Protein AF-A0A8J5MBZ8-F1 (afdb_monomer_lite)

pLDDT: mean 82.03, std 14.29, range [49.41, 97.38]

Structure (mmCIF, N/CA/C/O backbone):
data_AF-A0A8J5MBZ8-F1
#
_entry.id   AF-A0A8J5MBZ8-F1
#
loop_
_atom_site.group_PDB
_atom_site.id
_atom_site.type_symbol
_atom_site.label_atom_id
_atom_site.label_alt_id
_atom_site.label_comp_id
_atom_site.label_asym_id
_atom_site.label_entity_id
_atom_site.label_seq_id
_atom_site.pdbx_PDB_ins_code
_atom_site.Cartn_x
_atom_site.Cartn_y
_atom_site.Cartn_z
_atom_site.occupancy
_atom_site.B_iso_or_equiv
_atom_site.auth_seq_id
_atom_site.auth_comp_id
_atom_site.auth_asym_id
_atom_site.auth_atom_id
_atom_site.pdbx_PDB_model_num
ATOM 1 N N . MET A 1 1 ? 17.509 -4.331 36.732 1.00 49.41 1 MET A N 1
ATOM 2 C CA . MET A 1 1 ? 17.262 -3.848 35.357 1.00 49.41 1 MET A CA 1
ATOM 3 C C . MET A 1 1 ? 16.875 -5.076 34.539 1.00 49.41 1 MET A C 1
ATOM 5 O O . MET A 1 1 ? 17.730 -5.928 34.396 1.00 49.41 1 MET A O 1
ATOM 9 N N . SER A 1 2 ? 15.657 -5.325 34.065 1.00 55.19 2 SER A N 1
ATOM 10 C CA . SER A 1 2 ? 14.428 -4.528 34.037 1.00 55.19 2 SER A CA 1
ATOM 11 C C . SER A 1 2 ? 13.271 -5.444 33.589 1.00 55.19 2 SER A C 1
ATOM 13 O O . SER A 1 2 ? 12.726 -5.246 32.511 1.00 55.19 2 SER A O 1
ATOM 15 N N . GLU A 1 3 ? 12.923 -6.473 34.366 1.00 59.91 3 GLU A N 1
ATOM 16 C CA . GLU A 1 3 ? 11.799 -7.374 34.030 1.00 59.91 3 GLU A CA 1
ATOM 17 C C . GLU A 1 3 ? 10.486 -6.574 33.886 1.00 59.91 3 GLU A C 1
ATOM 19 O O . GLU A 1 3 ? 9.743 -6.748 32.927 1.00 59.91 3 GLU A O 1
ATOM 24 N N . SER A 1 4 ? 10.307 -5.542 34.720 1.00 60.66 4 SER A N 1
ATOM 25 C CA . SER A 1 4 ? 9.183 -4.600 34.637 1.00 60.66 4 SER A CA 1
ATOM 26 C C . SER A 1 4 ? 9.134 -3.768 33.345 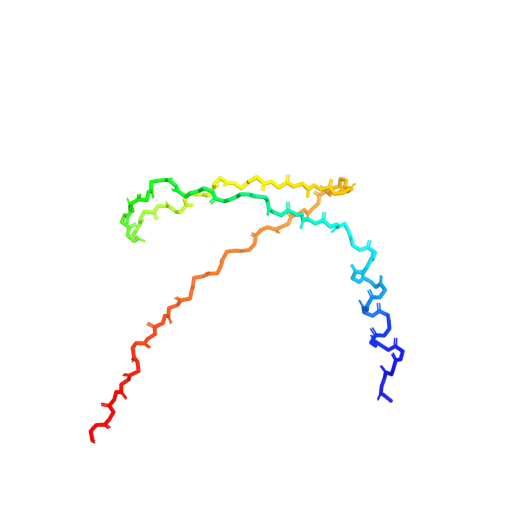1.00 60.66 4 SER A C 1
ATOM 28 O O . SER A 1 4 ? 8.045 -3.452 32.890 1.00 60.66 4 SER A O 1
ATOM 30 N N . LYS A 1 5 ? 10.275 -3.434 32.714 1.00 59.25 5 LYS A N 1
ATOM 31 C CA . LYS A 1 5 ? 10.265 -2.665 31.447 1.00 59.25 5 LYS A CA 1
ATOM 32 C C . LYS A 1 5 ? 9.900 -3.520 30.236 1.00 59.25 5 LYS A C 1
ATOM 34 O O . LYS A 1 5 ? 9.418 -2.974 29.251 1.00 59.25 5 LYS A O 1
ATOM 39 N N . LEU A 1 6 ? 10.192 -4.821 30.281 1.00 60.62 6 LEU A N 1
ATOM 40 C CA . LEU A 1 6 ? 9.807 -5.747 29.215 1.00 60.62 6 LEU A CA 1
ATOM 41 C C . LEU A 1 6 ? 8.301 -6.008 29.274 1.00 60.62 6 LEU A C 1
ATOM 43 O O . LEU A 1 6 ? 7.637 -5.893 28.251 1.00 60.62 6 LEU A O 1
ATOM 47 N N . GLN A 1 7 ? 7.762 -6.211 30.479 1.00 61.22 7 GLN A N 1
ATOM 48 C CA . GLN A 1 7 ? 6.325 -6.391 30.687 1.00 61.22 7 GLN A CA 1
ATOM 49 C C . GLN A 1 7 ? 5.511 -5.160 30.250 1.00 61.22 7 GLN A C 1
ATOM 51 O O . GLN A 1 7 ? 4.543 -5.293 29.513 1.00 61.22 7 GLN A O 1
ATOM 56 N N . GLU A 1 8 ? 5.949 -3.947 30.614 1.00 61.59 8 GLU A N 1
ATOM 57 C CA . GLU A 1 8 ? 5.294 -2.700 30.183 1.00 61.59 8 GLU A CA 1
ATOM 58 C C . GLU A 1 8 ? 5.319 -2.508 28.657 1.00 61.59 8 GLU A C 1
ATOM 60 O O . GLU A 1 8 ? 4.381 -1.953 28.087 1.00 61.59 8 GLU A O 1
ATOM 65 N N . ALA A 1 9 ? 6.382 -2.958 27.981 1.00 61.69 9 ALA A N 1
ATOM 66 C CA . ALA A 1 9 ? 6.478 -2.888 26.527 1.00 61.69 9 ALA A CA 1
ATOM 67 C C . ALA A 1 9 ? 5.542 -3.898 25.847 1.00 61.69 9 ALA A C 1
ATOM 69 O O . ALA A 1 9 ? 4.896 -3.551 24.862 1.00 61.69 9 ALA A O 1
ATOM 70 N N . GLU A 1 10 ? 5.435 -5.115 26.379 1.00 61.66 10 GLU A N 1
ATOM 71 C CA . GLU A 1 10 ? 4.511 -6.142 25.886 1.00 61.66 10 GLU A CA 1
ATOM 72 C C . GLU A 1 10 ? 3.048 -5.720 26.074 1.00 61.66 10 GLU A C 1
ATOM 74 O O . GLU A 1 10 ? 2.277 -5.743 25.115 1.00 61.66 10 GLU A O 1
ATOM 79 N N . ASP A 1 11 ? 2.686 -5.211 27.254 1.00 62.94 11 ASP A N 1
ATOM 80 C CA . ASP A 1 11 ? 1.334 -4.715 27.541 1.00 62.94 11 ASP A CA 1
ATOM 81 C C . ASP A 1 11 ? 0.976 -3.496 26.671 1.00 62.94 11 ASP A C 1
ATOM 83 O O . ASP A 1 11 ? -0.154 -3.336 26.196 1.00 62.94 11 ASP A O 1
ATOM 87 N N . PHE A 1 12 ? 1.955 -2.630 26.396 1.00 64.00 12 PHE A N 1
ATOM 88 C CA . PHE A 1 12 ? 1.771 -1.501 25.493 1.00 64.00 12 PHE A CA 1
ATOM 89 C C . PHE A 1 12 ? 1.606 -1.939 24.032 1.00 64.00 12 PHE A C 1
ATOM 91 O O . PHE A 1 12 ? 0.817 -1.341 23.305 1.00 64.00 12 PHE A O 1
ATOM 98 N N . LEU A 1 13 ? 2.298 -2.989 23.588 1.00 64.69 13 LEU A N 1
ATOM 99 C CA . LEU A 1 13 ? 2.110 -3.550 22.249 1.00 64.69 13 LEU A CA 1
ATOM 100 C C . LEU A 1 13 ? 0.756 -4.258 22.117 1.00 64.69 13 LEU A C 1
ATOM 102 O O . LEU A 1 13 ? 0.105 -4.108 21.089 1.00 64.69 13 LEU A O 1
ATOM 106 N N . HIS A 1 14 ? 0.295 -4.953 23.160 1.00 65.50 14 HIS A N 1
ATOM 107 C CA . HIS A 1 14 ? -1.019 -5.608 23.197 1.00 65.50 14 HIS A CA 1
ATOM 108 C C . HIS A 1 14 ? -2.201 -4.639 23.308 1.00 65.50 14 HIS A C 1
ATOM 110 O O . HIS A 1 14 ? -3.329 -5.014 23.003 1.00 65.50 14 HIS A O 1
ATOM 116 N N . SER A 1 15 ? -1.962 -3.399 23.739 1.00 70.44 15 SER A N 1
ATOM 117 C CA . SER A 1 15 ? -2.994 -2.353 23.792 1.00 70.44 15 SER A CA 1
ATOM 118 C C . SER A 1 15 ? -3.098 -1.520 22.513 1.00 70.44 15 SER A C 1
ATOM 120 O O . SER A 1 15 ? -4.003 -0.688 22.399 1.00 70.44 15 SER A O 1
ATOM 122 N N . ARG A 1 16 ? -2.194 -1.714 21.544 1.00 79.12 16 ARG A N 1
ATOM 123 C CA . ARG A 1 16 ? -2.274 -1.029 20.252 1.00 79.12 16 ARG A CA 1
ATOM 124 C C . ARG A 1 16 ? -3.333 -1.686 19.365 1.00 79.12 16 ARG A C 1
ATOM 126 O O . ARG A 1 16 ? -3.433 -2.908 19.367 1.00 79.12 16 ARG A O 1
ATOM 133 N N . PRO A 1 17 ? -4.073 -0.889 18.575 1.00 85.00 17 PRO A N 1
ATOM 134 C CA . PRO A 1 17 ? -4.904 -1.417 17.503 1.00 85.00 17 PRO A CA 1
ATOM 135 C C . PRO A 1 17 ? -4.084 -2.317 16.581 1.00 85.00 17 PRO A C 1
ATOM 137 O O . PRO A 1 17 ? -2.952 -1.979 16.215 1.00 85.00 17 PRO A O 1
ATOM 140 N N . THR A 1 18 ? -4.664 -3.447 16.211 1.00 89.50 18 THR A N 1
ATOM 141 C CA . THR A 1 18 ? -4.054 -4.413 15.308 1.00 89.50 18 THR A CA 1
ATOM 142 C C . THR A 1 18 ? -4.409 -4.046 13.875 1.00 89.50 18 THR A C 1
ATOM 144 O O . THR A 1 18 ? -5.579 -3.863 13.532 1.00 89.50 18 THR A O 1
ATOM 147 N N . VAL A 1 19 ? -3.388 -3.965 13.025 1.00 90.94 19 VAL A N 1
ATOM 148 C CA . VAL A 1 19 ? -3.550 -3.832 11.576 1.00 90.94 19 VAL A CA 1
ATOM 149 C C . VAL A 1 19 ? -3.212 -5.175 10.952 1.00 90.94 19 VAL A C 1
ATOM 151 O O . VAL A 1 19 ? -2.089 -5.652 11.107 1.00 90.94 19 VAL A O 1
ATOM 154 N N . ASP A 1 20 ? -4.169 -5.776 10.257 1.00 93.75 20 ASP A N 1
ATOM 155 C CA . ASP A 1 20 ? -3.966 -7.019 9.516 1.00 93.75 20 ASP A CA 1
ATOM 156 C C . ASP A 1 20 ? -3.977 -6.725 8.015 1.00 93.75 20 ASP A C 1
ATOM 158 O O . ASP A 1 20 ? -4.981 -6.257 7.482 1.00 93.75 20 ASP A O 1
ATOM 162 N N . VAL A 1 21 ? -2.852 -6.946 7.335 1.00 94.25 21 VAL A N 1
ATOM 163 C CA . VAL A 1 21 ? -2.724 -6.704 5.890 1.00 94.25 21 VAL A CA 1
ATOM 164 C C . VAL A 1 21 ? -3.091 -7.978 5.147 1.00 94.25 21 VAL A C 1
ATOM 166 O O . VAL A 1 21 ? -2.389 -8.983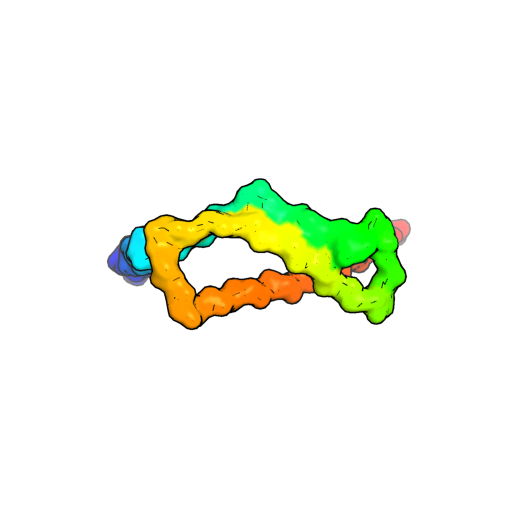 5.242 1.00 94.25 21 VAL A O 1
ATOM 169 N N . THR A 1 22 ? -4.180 -7.935 4.384 1.00 96.06 22 THR A N 1
ATOM 170 C CA . THR A 1 22 ? -4.731 -9.117 3.712 1.00 96.06 22 THR A CA 1
ATOM 171 C C . THR A 1 22 ? -4.219 -9.277 2.288 1.00 96.06 22 THR A C 1
ATOM 173 O O . THR A 1 22 ? -4.074 -10.405 1.818 1.00 96.06 22 THR A O 1
ATOM 176 N N . ALA A 1 23 ? -3.943 -8.167 1.600 1.00 97.00 23 ALA A N 1
ATOM 177 C CA . ALA A 1 23 ? -3.391 -8.171 0.251 1.00 97.00 23 ALA A CA 1
ATOM 178 C C . ALA A 1 23 ? -2.583 -6.897 -0.021 1.00 97.00 23 ALA A C 1
ATOM 180 O O . ALA A 1 23 ? -2.846 -5.840 0.554 1.00 97.00 23 ALA A O 1
ATOM 181 N N . VAL A 1 24 ? -1.591 -7.020 -0.903 1.00 96.31 24 VAL A N 1
ATOM 182 C CA . VAL A 1 24 ? -0.819 -5.897 -1.436 1.00 96.31 24 VAL A CA 1
ATOM 183 C C . VAL A 1 24 ? -0.639 -6.127 -2.927 1.00 96.31 24 VAL A C 1
ATOM 185 O O . VAL A 1 24 ? 0.097 -7.031 -3.330 1.00 96.31 24 VAL A O 1
ATOM 188 N N . ASP A 1 25 ? -1.288 -5.296 -3.729 1.00 97.12 25 ASP A N 1
ATOM 189 C CA . ASP A 1 25 ? -1.178 -5.309 -5.178 1.00 97.12 25 ASP A CA 1
ATOM 190 C C . ASP A 1 25 ? -0.256 -4.185 -5.656 1.00 97.12 25 ASP A C 1
ATOM 192 O O . ASP A 1 25 ? -0.260 -3.062 -5.148 1.00 97.12 25 ASP A O 1
ATOM 196 N N . ILE A 1 26 ? 0.572 -4.507 -6.649 1.00 95.88 26 ILE A N 1
ATOM 197 C CA . ILE A 1 26 ? 1.592 -3.606 -7.192 1.00 95.88 26 ILE A CA 1
ATOM 198 C C . ILE A 1 26 ? 1.316 -3.434 -8.679 1.00 95.88 26 ILE A C 1
ATOM 200 O O . ILE A 1 26 ? 1.368 -4.409 -9.434 1.00 95.88 26 ILE A O 1
ATOM 204 N N . SER A 1 27 ? 1.040 -2.203 -9.112 1.00 94.31 27 SER A N 1
ATOM 205 C CA . SER A 1 27 ? 0.694 -1.932 -10.508 1.00 94.31 27 SER A CA 1
ATOM 206 C C . SER A 1 27 ? 1.115 -0.528 -10.962 1.00 94.31 27 SER A C 1
ATOM 208 O O . SER A 1 27 ? 0.753 0.449 -10.316 1.00 94.31 27 SER A O 1
ATOM 210 N N . PRO A 1 28 ? 1.824 -0.383 -12.094 1.00 93.56 28 PRO A N 1
ATOM 211 C CA . PRO A 1 28 ? 2.261 -1.455 -12.981 1.00 93.56 28 PRO A CA 1
ATOM 212 C C . PRO A 1 28 ? 3.413 -2.270 -12.379 1.00 93.56 28 PRO A C 1
ATOM 214 O O . PRO A 1 28 ? 4.264 -1.754 -11.662 1.00 93.56 28 PRO A O 1
ATOM 217 N N . ASN A 1 29 ? 3.446 -3.561 -12.700 1.00 92.56 29 ASN A N 1
ATOM 218 C CA . ASN A 1 29 ? 4.574 -4.435 -12.402 1.00 92.56 29 ASN A CA 1
ATOM 219 C C . ASN A 1 29 ? 4.773 -5.403 -13.585 1.00 92.56 29 ASN A C 1
ATOM 221 O O . ASN A 1 29 ? 3.892 -6.229 -13.836 1.00 92.56 29 ASN A O 1
ATOM 225 N N . PRO A 1 30 ? 5.879 -5.311 -14.349 1.00 92.62 30 PRO A N 1
ATOM 226 C CA . PRO A 1 30 ? 7.068 -4.485 -14.107 1.00 92.62 30 PRO A CA 1
ATOM 227 C C . PRO A 1 30 ? 6.866 -2.985 -14.396 1.00 92.62 30 PRO A C 1
ATOM 229 O O . PRO A 1 30 ? 6.072 -2.612 -15.258 1.00 92.62 30 PRO A O 1
ATOM 232 N N . ALA A 1 31 ? 7.641 -2.144 -13.705 1.00 92.69 31 ALA A N 1
ATOM 233 C CA . ALA A 1 31 ? 7.747 -0.693 -13.905 1.00 92.69 31 ALA A CA 1
ATOM 234 C C . ALA A 1 31 ? 9.223 -0.272 -14.027 1.00 92.69 31 ALA A C 1
ATOM 236 O O . ALA A 1 31 ? 10.116 -1.037 -13.642 1.00 92.69 31 ALA A O 1
ATOM 237 N N . ALA A 1 32 ? 9.509 0.919 -14.566 1.00 93.25 32 ALA A N 1
ATOM 238 C CA . ALA A 1 32 ? 10.875 1.433 -14.557 1.00 93.25 32 ALA A CA 1
ATOM 239 C C . ALA A 1 32 ? 11.276 1.856 -13.134 1.00 93.25 32 ALA A C 1
ATOM 241 O O . ALA A 1 32 ? 10.449 2.304 -12.349 1.00 93.25 32 ALA A O 1
ATOM 242 N N . LEU A 1 33 ? 12.567 1.760 -12.799 1.00 88.94 33 LEU A N 1
ATOM 243 C CA . LEU A 1 33 ? 13.066 2.106 -11.456 1.00 88.94 33 LEU A CA 1
ATOM 244 C C . LEU A 1 33 ? 12.814 3.577 -11.077 1.00 88.94 33 LEU A C 1
ATOM 246 O O . LEU A 1 33 ? 12.766 3.916 -9.901 1.00 88.94 33 LEU A O 1
ATOM 250 N N . THR A 1 34 ? 12.712 4.449 -12.079 1.00 92.19 34 THR A N 1
ATOM 251 C CA . THR A 1 34 ? 12.431 5.878 -11.909 1.00 92.19 34 THR A CA 1
ATOM 252 C C . THR A 1 34 ? 10.945 6.192 -11.785 1.00 92.19 34 THR A C 1
ATOM 254 O O . THR A 1 34 ? 10.611 7.343 -11.514 1.00 92.19 34 THR A O 1
ATOM 257 N N . ASP A 1 35 ? 10.075 5.216 -12.044 1.00 93.25 35 ASP A N 1
ATOM 258 C CA . ASP A 1 35 ? 8.632 5.411 -11.986 1.00 93.25 35 ASP A CA 1
ATOM 259 C C . ASP A 1 35 ? 8.153 5.423 -10.529 1.00 93.25 35 ASP A C 1
ATOM 261 O O . ASP A 1 35 ? 8.822 4.931 -9.616 1.00 93.25 35 ASP A O 1
ATOM 265 N N . GLU A 1 36 ? 6.974 6.001 -10.309 1.00 91.88 36 GLU A N 1
ATOM 266 C CA . GLU A 1 36 ? 6.334 6.003 -8.997 1.00 91.88 36 GLU A CA 1
ATOM 267 C C . GLU A 1 36 ? 5.922 4.580 -8.586 1.00 91.88 36 GLU A C 1
ATOM 269 O O . GLU A 1 36 ? 5.359 3.818 -9.378 1.00 91.88 36 GLU A O 1
ATOM 274 N N . LEU A 1 37 ? 6.179 4.231 -7.322 1.00 92.56 37 LEU A N 1
ATOM 275 C CA . LEU A 1 37 ? 5.703 2.989 -6.727 1.00 92.56 37 LEU A CA 1
ATOM 276 C C . LEU A 1 37 ? 4.246 3.164 -6.293 1.00 92.56 37 LEU A C 1
ATOM 278 O O . LEU A 1 37 ? 3.964 3.866 -5.323 1.00 92.56 37 LEU A O 1
ATOM 282 N N . ASN A 1 38 ? 3.339 2.477 -6.980 1.00 94.19 38 ASN A N 1
ATOM 283 C CA . ASN A 1 38 ? 1.929 2.428 -6.613 1.00 94.19 38 ASN A CA 1
ATOM 284 C C . ASN A 1 38 ? 1.626 1.101 -5.911 1.00 94.19 38 ASN A C 1
ATOM 286 O O . ASN A 1 38 ? 1.870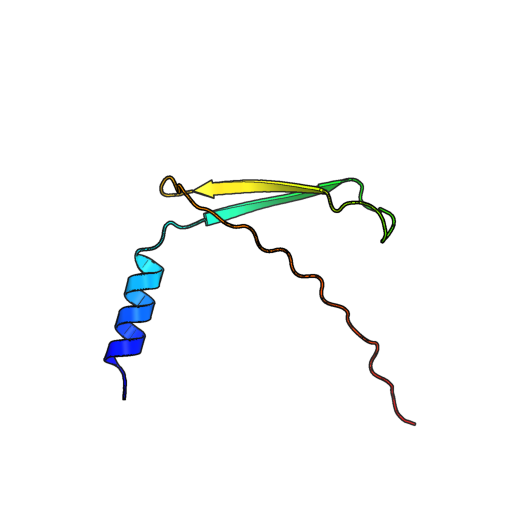 0.029 -6.473 1.00 94.19 38 ASN A O 1
ATOM 290 N N . LEU A 1 39 ? 1.093 1.194 -4.692 1.00 95.56 39 LEU A N 1
ATOM 291 C CA . LEU A 1 39 ? 0.663 0.062 -3.875 1.00 95.56 3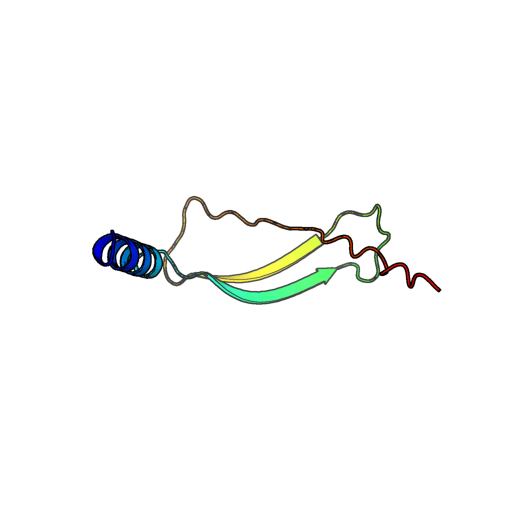9 LEU A CA 1
ATOM 292 C C . LEU A 1 39 ? -0.827 0.207 -3.570 1.00 95.56 39 LEU A C 1
ATOM 294 O O . LEU A 1 39 ? -1.253 1.235 -3.043 1.00 95.56 39 LEU A O 1
ATOM 298 N N . GLU A 1 40 ? -1.599 -0.830 -3.862 1.00 96.81 40 GLU A N 1
ATOM 299 C CA . GLU A 1 40 ? -2.964 -0.990 -3.371 1.00 96.81 40 GLU A CA 1
ATOM 300 C C . GLU A 1 40 ? -2.919 -1.985 -2.210 1.00 96.81 40 GLU A C 1
ATOM 302 O O . GLU A 1 40 ? -2.484 -3.122 -2.373 1.00 96.81 40 GLU A O 1
ATOM 307 N N . VAL A 1 41 ? -3.266 -1.520 -1.008 1.00 96.38 41 VAL A N 1
ATOM 308 C CA . VAL A 1 41 ? -3.148 -2.301 0.228 1.00 96.38 41 VAL A CA 1
ATOM 309 C C . VAL A 1 41 ? -4.536 -2.522 0.801 1.00 96.38 41 VAL A C 1
ATOM 311 O O . VAL A 1 41 ? -5.171 -1.577 1.272 1.00 96.38 41 VAL A O 1
ATOM 314 N N . ASP A 1 42 ? -4.966 -3.779 0.819 1.00 97.38 42 ASP A N 1
ATOM 315 C CA . ASP A 1 42 ? -6.150 -4.197 1.556 1.00 97.38 42 ASP A CA 1
ATOM 316 C C . ASP A 1 42 ? -5.747 -4.557 2.982 1.00 97.38 42 ASP A C 1
ATOM 318 O O . ASP A 1 42 ? -4.853 -5.380 3.214 1.00 97.38 42 ASP A O 1
ATOM 322 N N . PHE A 1 43 ? -6.418 -3.945 3.952 1.00 95.25 43 PHE A N 1
ATOM 323 C CA . PHE A 1 43 ? -6.156 -4.183 5.363 1.00 95.25 43 PHE A CA 1
ATOM 324 C C . PHE A 1 43 ? -7.435 -4.157 6.196 1.00 95.25 43 PHE A C 1
ATOM 326 O O . PHE A 1 43 ? -8.426 -3.501 5.865 1.00 95.25 43 PHE A O 1
ATOM 333 N N . HIS A 1 44 ? -7.387 -4.855 7.324 1.00 95.00 44 HIS A N 1
ATOM 334 C CA . HIS A 1 44 ? -8.403 -4.836 8.356 1.00 95.00 44 HIS A CA 1
ATOM 335 C C . HIS A 1 44 ? -7.860 -4.160 9.615 1.00 95.00 44 HIS A C 1
ATOM 337 O O . HIS A 1 44 ? -6.722 -4.387 10.024 1.00 95.00 44 HIS A O 1
ATOM 343 N N . LEU A 1 45 ? -8.701 -3.333 10.234 1.00 92.50 45 LEU A N 1
ATOM 344 C CA . LEU A 1 45 ? -8.457 -2.765 11.552 1.00 92.50 45 LEU A CA 1
ATOM 345 C C . LEU A 1 45 ? -9.449 -3.377 12.529 1.00 92.50 45 LEU A C 1
ATOM 347 O O . LEU A 1 45 ? -10.658 -3.324 12.292 1.00 92.50 45 LEU A O 1
ATOM 351 N N . ASP A 1 46 ? -8.943 -3.893 13.643 1.00 90.19 46 ASP A N 1
ATOM 352 C CA . ASP A 1 46 ? -9.784 -4.335 14.755 1.00 90.19 46 ASP A CA 1
ATOM 353 C C . ASP A 1 46 ? -10.500 -3.152 15.437 1.00 90.19 46 ASP A C 1
ATOM 355 O O . ASP A 1 46 ? -11.648 -3.268 15.873 1.00 90.19 46 ASP A O 1
ATOM 359 N N . VAL A 1 47 ? -9.841 -1.991 15.486 1.00 89.38 47 VAL A N 1
ATOM 360 C CA . VAL A 1 47 ? -10.329 -0.740 16.067 1.00 89.38 47 VAL A CA 1
ATOM 361 C C . VAL A 1 47 ? -9.962 0.436 15.149 1.00 89.38 47 VAL A C 1
ATOM 363 O O . VAL A 1 47 ? -8.847 0.480 14.629 1.00 89.38 47 VAL A O 1
ATOM 366 N N . PRO A 1 48 ? -10.847 1.436 14.957 1.00 89.88 48 PRO A N 1
ATOM 367 C CA . PRO A 1 48 ? -10.521 2.624 14.171 1.00 89.88 48 PRO A CA 1
ATOM 368 C C . PRO A 1 48 ? -9.267 3.356 14.676 1.00 89.88 48 PRO A C 1
ATOM 370 O O . PRO A 1 48 ? -9.139 3.640 15.868 1.00 89.88 48 PRO A O 1
ATOM 373 N N . VAL A 1 49 ? -8.381 3.733 13.750 1.00 88.62 49 VAL A N 1
ATOM 374 C CA . VAL A 1 49 ? -7.140 4.473 14.029 1.00 88.62 49 VAL A CA 1
ATOM 375 C C . VAL A 1 49 ? -7.209 5.856 13.385 1.00 88.62 49 VAL A C 1
ATOM 377 O O . VAL A 1 49 ? -7.566 5.985 12.218 1.00 88.62 49 VAL A O 1
ATOM 380 N N . THR A 1 50 ? -6.855 6.905 14.130 1.00 84.62 50 THR A N 1
ATOM 381 C CA . THR A 1 50 ? -6.875 8.294 13.633 1.00 84.62 50 THR A CA 1
ATOM 382 C C . THR A 1 50 ? -5.572 8.736 12.965 1.00 84.62 50 THR A C 1
ATOM 384 O O . THR A 1 50 ? -5.620 9.587 12.086 1.00 84.62 50 THR A O 1
ATOM 387 N N . ASN A 1 51 ? -4.425 8.166 13.353 1.00 85.50 51 ASN A N 1
ATOM 388 C CA . ASN A 1 51 ? -3.089 8.577 12.894 1.00 85.50 51 ASN A CA 1
ATOM 389 C C . ASN A 1 51 ? -2.236 7.369 12.457 1.00 85.50 51 ASN A C 1
ATOM 391 O O . ASN A 1 51 ? -1.132 7.169 12.963 1.00 85.50 51 ASN A O 1
ATOM 395 N N . GLY A 1 52 ? -2.770 6.525 11.571 1.00 85.94 52 GLY A N 1
ATOM 396 C CA . GLY A 1 52 ? -2.006 5.422 10.982 1.00 85.94 52 GLY A CA 1
ATOM 397 C C . GLY A 1 52 ? -0.910 5.945 10.050 1.00 85.94 52 GLY A C 1
ATOM 398 O O . GLY A 1 52 ? -1.141 6.896 9.305 1.00 85.94 52 GLY A O 1
ATOM 399 N N . VAL A 1 53 ? 0.273 5.334 10.098 1.00 90.75 53 VAL A N 1
ATOM 400 C CA . VAL A 1 53 ? 1.418 5.668 9.239 1.00 90.75 53 VAL A CA 1
ATOM 401 C C . VAL A 1 53 ? 1.855 4.403 8.508 1.00 90.75 53 VAL A C 1
ATOM 403 O O . VAL A 1 53 ? 1.943 3.342 9.124 1.00 90.75 53 VAL A O 1
ATOM 406 N N . TRP A 1 54 ? 2.117 4.529 7.208 1.00 92.06 54 TRP A N 1
ATOM 407 C CA . TRP A 1 54 ? 2.737 3.494 6.386 1.00 92.06 54 TRP A CA 1
ATOM 408 C C . TRP A 1 54 ? 4.154 3.940 6.037 1.00 92.06 54 TRP A C 1
ATOM 410 O O . TRP A 1 54 ? 4.326 4.985 5.410 1.00 92.06 54 TRP A O 1
ATOM 420 N N . ASP A 1 55 ? 5.147 3.144 6.421 1.00 92.19 55 ASP A N 1
ATOM 421 C CA . ASP A 1 55 ? 6.552 3.378 6.091 1.00 92.19 55 ASP A CA 1
ATOM 422 C C . ASP A 1 55 ? 6.999 2.370 5.024 1.00 92.19 55 ASP A C 1
ATOM 424 O O . ASP A 1 55 ? 6.783 1.165 5.162 1.00 92.19 55 ASP A O 1
ATOM 428 N N . ILE A 1 56 ? 7.608 2.864 3.941 1.00 90.75 56 ILE A N 1
ATOM 429 C CA . ILE A 1 56 ? 8.102 2.043 2.827 1.00 90.75 56 ILE A CA 1
ATOM 430 C C . ILE A 1 56 ? 9.625 2.157 2.784 1.00 90.75 56 ILE A C 1
ATOM 432 O O . ILE A 1 56 ? 10.170 3.248 2.605 1.00 90.75 56 ILE A O 1
ATOM 436 N N . GLU A 1 57 ? 10.318 1.026 2.905 1.00 89.44 57 GLU A N 1
ATOM 437 C CA . GLU A 1 57 ? 11.780 0.965 2.893 1.00 89.44 57 GLU A CA 1
ATOM 438 C C . GLU A 1 57 ? 12.307 0.286 1.622 1.00 89.44 57 GLU A C 1
ATOM 440 O O . GLU A 1 57 ? 11.876 -0.804 1.247 1.00 89.44 57 GLU A O 1
ATOM 445 N N . VAL A 1 58 ? 13.285 0.918 0.962 1.00 86.00 58 VAL A N 1
ATOM 446 C CA . VAL A 1 58 ? 13.968 0.356 -0.214 1.00 86.00 58 VAL A CA 1
ATOM 447 C C . VAL A 1 58 ? 15.313 -0.229 0.213 1.00 86.00 58 VAL A C 1
ATOM 449 O O . VAL A 1 58 ? 16.255 0.505 0.518 1.00 86.00 58 VAL A O 1
ATOM 452 N N . CYS A 1 59 ? 15.437 -1.557 0.209 1.00 86.00 59 CYS A N 1
ATOM 453 C CA . CYS A 1 59 ? 16.698 -2.229 0.519 1.00 86.00 59 CYS A CA 1
ATOM 454 C C . CYS A 1 59 ? 17.566 -2.395 -0.738 1.00 86.00 59 CYS A C 1
ATOM 456 O O . CYS A 1 59 ? 17.260 -3.199 -1.619 1.00 86.00 59 CYS A O 1
ATOM 458 N N . ILE A 1 60 ? 18.696 -1.686 -0.805 1.00 83.38 60 ILE A N 1
ATOM 459 C CA . ILE A 1 60 ? 19.701 -1.891 -1.858 1.00 83.38 60 ILE A CA 1
ATOM 460 C C . ILE A 1 60 ? 20.635 -3.027 -1.428 1.00 83.38 60 ILE A C 1
ATOM 462 O O . ILE A 1 60 ? 21.510 -2.845 -0.580 1.00 83.38 60 ILE A O 1
ATOM 466 N N . LEU A 1 61 ? 20.461 -4.210 -2.022 1.00 80.88 61 LEU A N 1
ATOM 467 C CA . LEU A 1 61 ? 21.394 -5.321 -1.849 1.00 80.88 61 LEU A CA 1
ATOM 468 C C . LEU A 1 61 ? 22.603 -5.111 -2.765 1.00 80.88 61 LEU A C 1
ATOM 470 O O . LEU A 1 61 ? 22.519 -5.296 -3.979 1.00 80.88 61 LEU A O 1
ATOM 474 N N . TYR A 1 62 ? 23.744 -4.735 -2.191 1.00 76.19 62 TYR A N 1
ATOM 475 C CA . TYR A 1 62 ? 25.000 -4.752 -2.936 1.00 76.19 62 TYR A CA 1
ATOM 476 C C . TYR A 1 62 ? 25.443 -6.206 -3.145 1.00 76.19 62 TYR A C 1
ATOM 478 O O . TYR A 1 62 ? 25.457 -6.975 -2.178 1.00 76.19 62 TYR A O 1
ATOM 486 N N . PRO A 1 63 ? 25.831 -6.611 -4.368 1.00 72.50 63 PRO A N 1
ATOM 487 C CA . PRO A 1 63 ? 26.386 -7.938 -4.577 1.00 72.50 63 PRO A CA 1
ATOM 488 C C . PRO A 1 63 ? 27.655 -8.089 -3.735 1.00 72.50 63 PRO A C 1
ATOM 490 O O . PRO A 1 63 ? 28.540 -7.228 -3.758 1.00 72.50 63 PRO A O 1
ATOM 493 N N . ALA A 1 64 ? 27.737 -9.185 -2.977 1.00 67.25 64 ALA A N 1
ATOM 494 C CA . ALA A 1 64 ? 28.930 -9.526 -2.219 1.00 67.25 64 ALA A CA 1
ATOM 495 C C . ALA A 1 64 ? 30.116 -9.607 -3.188 1.00 67.25 64 ALA A C 1
ATOM 497 O O . ALA A 1 64 ? 30.134 -10.435 -4.098 1.00 67.25 64 ALA A O 1
ATOM 498 N N . THR A 1 65 ? 31.108 -8.735 -3.012 1.00 64.44 65 THR A N 1
ATOM 499 C CA . THR A 1 65 ? 32.366 -8.847 -3.746 1.00 64.44 65 THR A CA 1
ATOM 500 C C . THR A 1 65 ? 33.072 -10.106 -3.259 1.00 64.44 65 THR A C 1
ATOM 502 O O . THR A 1 65 ? 33.664 -10.132 -2.182 1.00 64.44 65 THR A O 1
ATOM 505 N N . THR A 1 66 ? 32.993 -11.181 -4.041 1.00 61.81 66 THR A N 1
ATOM 506 C CA . THR A 1 66 ? 33.855 -12.346 -3.850 1.00 61.81 66 THR A CA 1
ATOM 507 C C . THR A 1 66 ? 35.286 -11.884 -4.123 1.00 61.81 66 THR A C 1
ATOM 509 O O . THR A 1 66 ? 35.675 -11.678 -5.271 1.00 61.81 66 THR A O 1
ATOM 512 N N . LYS A 1 67 ? 36.056 -11.618 -3.063 1.00 58.25 67 LYS A N 1
ATOM 513 C CA . LYS A 1 67 ? 37.507 -11.454 -3.180 1.00 58.25 67 LYS A CA 1
ATOM 514 C C . LYS A 1 67 ? 38.091 -12.826 -3.521 1.00 58.25 67 LYS A C 1
ATOM 516 O O . LYS A 1 67 ? 37.933 -13.753 -2.730 1.00 58.25 67 LYS A O 1
ATOM 521 N N . ASN A 1 68 ? 38.697 -12.922 -4.704 1.00 57.47 68 ASN A N 1
ATOM 522 C CA . ASN A 1 68 ? 39.564 -14.034 -5.100 1.00 57.47 68 ASN A CA 1
ATOM 523 C C . ASN A 1 68 ? 40.824 -14.084 -4.233 1.00 57.47 68 ASN A C 1
ATOM 525 O O . ASN A 1 68 ? 41.298 -12.992 -3.836 1.00 57.47 68 ASN A O 1
#

Sequence (68 aa):
MSESKLQEAEDFLHSRPTVDVTAVDISPNPAALTDELNLEVDFHLDVPVTNGVWDIEVCILYPATTKN

Organism: NCBI:txid2496075

Foldseek 3Di:
DCPPVVVVVVVVVVPDKDKAWDDKDWPPPPDDPPDDTDIDTDIDTPDDDDDDDDDDDDDDDDPPPPDD

Radius of gyration: 19.2 Å; chains: 1; bounding box: 50×23×50 Å

Secondary structure (DSSP, 8-state):
--HHHHHHHHHHHHTSPPEEEEEEEESSSS--TTS---EEEEEEESS--SS----------PPP----

=== Feature glossary ===
The record interleaves many kinds of information about one protein. Here is each kind framed as the question it answers.

Q: What does the local fold look like, residue by residue?
A: The Foldseek 3Di string encodes local tertiary geometry as a 20-letter alphabet — one character per residue — derived from the relative positions of nearby Cα atoms. Unlike the amino-acid sequence, 3Di is a direct function of the 3D structure, so two proteins with the same fold have similar 3Di strings even at low sequence identity.

Q: Which residues are in helices, strands, or loops?
A: The SS8 string is DSSP's per-residue secondary-structure call. α-helix 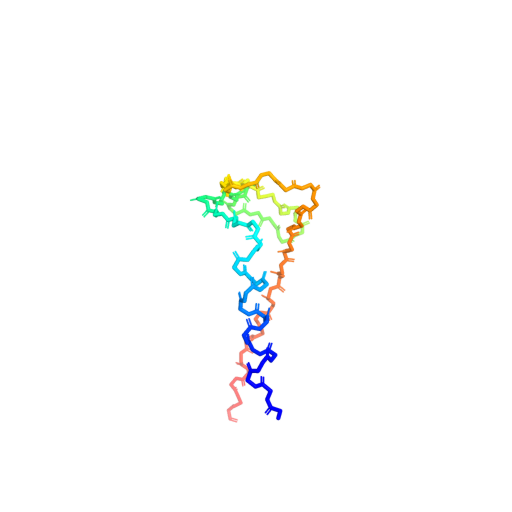(H) means an i→i+4 H-bond ladder; β-strand (E) means the residue participates in a β-sheet; 3₁₀ (G) and π (I) are tighter and wider helices; T/S are turns/bends; '-' is loop.

Q: How big and how compact is the whole molecule?
A: Radius of gyration (Rg) is the root-mean-square distance of Cα atoms from their centroid — a single number for overall size and compactness. A globular domain of N residues has Rg ≈ 2.2·N^0.38 Å; an extended or disordered chain has a much larger Rg. The Cα contact count is the number of residue pairs whose Cα atoms are within 8 Å and are more than four positions apart in sequence — a standard proxy for tertiary packing density. The bounding box is the smallest axis-aligned box enclosing all Cα atoms.

Q: Where is each backbone atom in 3D?
A: Structure coordinates are given as an mmCIF _atom_site loop: one row per atom with element, residue name, chain id, sequence number, and x/y/z position in Å. Only the four main-chain atoms per residue are included here; side chains are omitted to keep the record compact.

Q: What is the amino-acid chain?
A: Primary structure: the covalent order of the twenty standard amino acids along the backbone. Two proteins with the same sequence will (almost always) fold to the same structure; two with 30% identity often share a fold but not the details.

Q: What if only a Cα trace is available?
A: Three-state secondary structure (P-SEA) collapses the eight DSSP classes into helix (a), strand (b), and coil (c). P-SEA assigns these from Cα geometry alone — distances and angles — without requiring backbone oxygens, so it works on any Cα trace.

Q: What family and function is it annotated with?
A: Database cross-references. InterPro integrates a dozen domain/family signature databases into un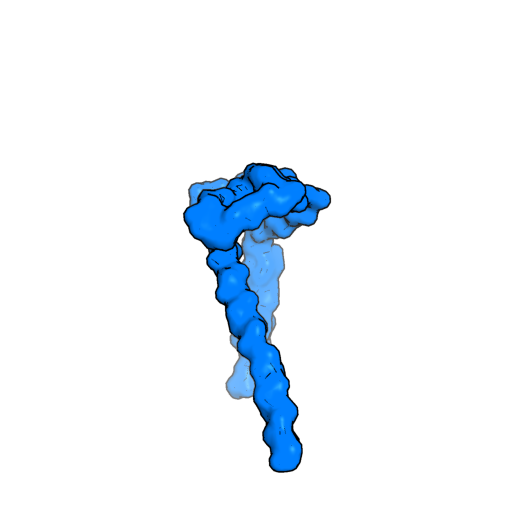ified entries with residue-range hits. GO terms attach function/process/location labels with evidence codes. CATH codes position the fold in a four-level structural taxonomy. Organism is the NCBI-taxonomy species name.

Q: How confident is the AlphaFold model at each residue?
A: pLDDT is the predicted lDDT-Cα score: AlphaFold's confidence that the local environment of each residue (all inter-atomic distances within 15 Å) is correctly placed. It is a per-residue number between 0 and 100, with higher meaning more reliable.

Q: How mobile is each atom in the crystal?
A: B-factor (Debye–Waller factor) reflects atomic displacement in the crystal lattice. It is an experimental observable (units Å²), not a prediction; low values mean the atom is pinned down, high values mean it moves or is heterogeneous across the crystal.

Q: Which residues are buried vs exposed?
A: SASA measures how much of the protein is reachable by solvent. It is computed by rolling a water-sized probe over the atomic surface and summing the exposed area (Å²). Per-residue SASA distinguishes core (buried, low SASA) from surface (exposed, high SASA) residues; total SASA is a whole-molecule size measure.

Q: What do the diagnostic plots show?
A: Plot images: a contact map (which residues are close in 3D, as an N×N binary image), a Ramachandran scatter (backbone torsion angles, revealing secondary-structure composition at a glance), and — for AlphaFold structures — a PAE heatmap (pairwise prediction confidence).

Q: What known structures does this most resemble?
A: The Foldseek neighbor list gives the closest experimentally determined structures in the PDB, ranked by structural alignment. TM-score near 1 means near-identical fold; near 0.3 means only rough topology match. This is how one finds what a novel AlphaFold prediction most resembles in the solved-structure universe.

Q: Are the domains correctly placed relative to each other?
A: Predicted aligned error is AlphaFold's pairwise confidence. Unlike pLDDT (per-residue), PAE is per-residue-pair and captures whether two parts of the structure are correctly placed relative to each other. Units are ångströms of expected positional error.

Q: What do the rendered images show?
A: Structure images are PyMOL renders from six orthogonal camera directions. Cartoon representation draws helices as coils and strands as arrows; sticks shows the backbone as bonds; surface shows the solvent-excluded envelope. Rainbow coloring maps sequence position to hue (blue→red, N→C); chain coloring assigns a distinct color per polypeptide.

Q: What are the backbone torsion angles?
A: φ (phi) and ψ (psi) are the two rotatable backbone dihedrals per residue: φ is the C(i-1)–N–Cα–C torsion, ψ is the N–Cα–C–N(i+1) torsion, both in degrees on (−180°, 180°]. α-helical residues cluster near (−60°, −45°); β-strand residues near (−120°, +130°). A Ramachandran plot is simply a scatter of (φ, ψ) for every residue.